Protein AF-A0A351SSW3-F1 (afdb_monomer_lite)

pLDDT: mean 85.05, std 9.31, range [46.06, 94.19]

Structure (mmCIF, N/CA/C/O backbone):
data_AF-A0A351SSW3-F1
#
_entry.id   AF-A0A351SSW3-F1
#
loop_
_atom_site.group_PDB
_atom_site.id
_atom_site.type_symbol
_atom_site.label_atom_id
_atom_site.label_alt_id
_atom_site.label_comp_id
_atom_site.label_asym_id
_atom_site.label_entity_id
_atom_site.label_seq_id
_atom_site.pdbx_PDB_ins_code
_atom_site.Cartn_x
_atom_site.Cartn_y
_atom_site.Cartn_z
_atom_site.occupancy
_atom_site.B_iso_or_equiv
_atom_site.auth_seq_id
_atom_site.auth_comp_id
_atom_site.auth_asym_id
_atom_site.auth_atom_id
_atom_site.pdbx_PDB_model_num
ATOM 1 N N . MET A 1 1 ? -22.941 20.858 10.326 1.00 46.06 1 MET A N 1
ATOM 2 C CA . MET A 1 1 ? -22.548 19.456 10.563 1.00 46.06 1 MET A CA 1
ATOM 3 C C . MET A 1 1 ? -21.084 19.365 10.178 1.00 46.06 1 MET A C 1
ATOM 5 O O . MET A 1 1 ? -20.783 19.436 8.994 1.00 46.06 1 MET A O 1
ATOM 9 N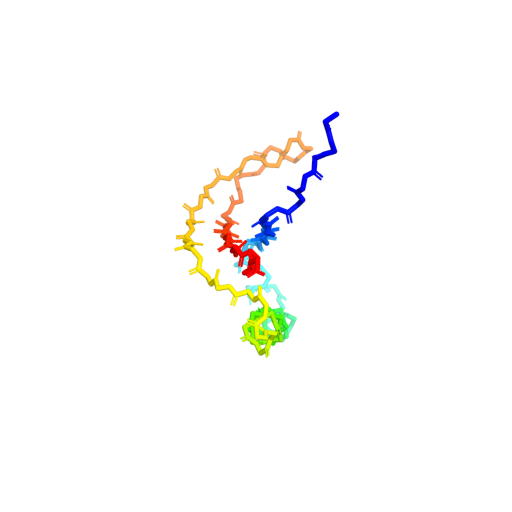 N . GLU A 1 2 ? -20.182 19.400 11.155 1.00 56.88 2 GLU A N 1
ATOM 10 C CA . GLU A 1 2 ? -18.741 19.338 10.887 1.00 56.88 2 GLU A CA 1
ATOM 11 C C . GLU A 1 2 ? -18.397 17.944 10.347 1.00 56.88 2 GLU A C 1
ATOM 13 O O . GLU A 1 2 ? -18.835 16.935 10.898 1.00 56.88 2 GLU A O 1
ATOM 18 N N . GLN A 1 3 ? -17.677 17.877 9.225 1.00 59.59 3 GLN A N 1
ATOM 19 C CA . GLN A 1 3 ? -17.183 16.610 8.691 1.00 59.59 3 GLN A CA 1
ATOM 20 C C . GLN A 1 3 ? -16.030 16.135 9.575 1.00 59.59 3 GLN A C 1
ATOM 22 O O . GLN A 1 3 ? -14.922 16.660 9.497 1.00 59.59 3 GLN A O 1
ATOM 27 N N . GLN A 1 4 ? -16.295 15.149 10.427 1.00 68.44 4 GLN A N 1
ATOM 28 C CA . GLN A 1 4 ? -15.260 14.515 11.231 1.00 68.44 4 GLN A CA 1
ATOM 29 C C . GLN A 1 4 ? -14.437 13.586 10.328 1.00 68.44 4 GLN A C 1
ATOM 31 O O . GLN A 1 4 ? -14.968 12.664 9.699 1.00 68.44 4 GLN A O 1
ATOM 36 N N . LEU A 1 5 ? -13.141 13.869 10.198 1.00 72.06 5 LEU A N 1
ATOM 37 C CA . LEU A 1 5 ? -12.218 13.015 9.456 1.00 72.06 5 LEU A CA 1
ATOM 38 C C . LEU A 1 5 ? -12.009 11.724 10.254 1.00 72.06 5 LEU A C 1
ATOM 40 O O . LEU A 1 5 ? -11.283 11.719 11.238 1.00 72.06 5 LEU A O 1
ATOM 44 N N . ASN A 1 6 ? -12.635 10.631 9.816 1.00 84.88 6 ASN A N 1
ATOM 45 C CA . ASN A 1 6 ? -12.578 9.339 10.515 1.00 84.88 6 ASN A CA 1
ATOM 46 C C . ASN A 1 6 ? -11.631 8.333 9.847 1.00 84.88 6 ASN A C 1
ATOM 48 O O . ASN A 1 6 ? -11.493 7.201 10.310 1.00 84.88 6 ASN A O 1
ATOM 52 N N . SER A 1 7 ? -10.992 8.707 8.735 1.00 87.69 7 SER A N 1
ATOM 53 C CA . SER A 1 7 ? -10.155 7.786 7.969 1.00 87.69 7 SER A CA 1
ATOM 54 C C . SER A 1 7 ? -9.056 8.478 7.175 1.00 87.69 7 SER A C 1
ATOM 56 O O . SER A 1 7 ? -9.270 9.557 6.625 1.00 87.69 7 SER A O 1
ATOM 58 N N . VAL A 1 8 ? -7.929 7.789 7.027 1.00 88.75 8 VAL A N 1
ATOM 59 C CA . VAL A 1 8 ? -6.804 8.164 6.167 1.00 88.75 8 VAL A CA 1
ATOM 60 C C . VAL A 1 8 ? -6.656 7.113 5.072 1.00 88.75 8 VAL A C 1
ATOM 62 O O . VAL A 1 8 ? -6.650 5.916 5.356 1.00 88.75 8 VAL A O 1
ATOM 65 N N . TYR A 1 9 ? -6.514 7.551 3.822 1.00 90.75 9 TYR A N 1
ATOM 66 C CA . TYR A 1 9 ? -6.229 6.679 2.683 1.00 90.75 9 TYR A CA 1
ATOM 67 C C . TYR A 1 9 ? -4.817 6.951 2.176 1.00 90.75 9 TYR A C 1
ATOM 69 O O . TYR A 1 9 ? -4.480 8.084 1.842 1.00 90.75 9 TYR A O 1
ATOM 77 N N . VAL A 1 10 ? -4.002 5.904 2.092 1.00 91.44 10 VAL A N 1
ATOM 78 C CA . VAL A 1 10 ? -2.647 5.965 1.541 1.00 91.44 10 VAL A CA 1
ATOM 79 C C . VAL A 1 10 ? -2.621 5.180 0.241 1.00 91.44 10 VAL A C 1
ATOM 81 O O . VAL A 1 10 ? -2.847 3.969 0.239 1.00 91.44 10 VAL A O 1
ATOM 84 N N . ILE A 1 11 ? -2.347 5.877 -0.860 1.00 90.44 11 ILE A N 1
ATOM 85 C CA . ILE A 1 11 ? -2.227 5.289 -2.194 1.00 90.44 11 ILE A CA 1
ATOM 86 C C . ILE A 1 11 ? -0.749 5.239 -2.566 1.00 90.44 11 ILE A C 1
ATOM 88 O O . ILE A 1 11 ? -0.091 6.270 -2.683 1.00 90.44 11 ILE A O 1
ATOM 92 N N . ILE A 1 12 ? -0.240 4.033 -2.783 1.00 90.56 12 ILE A N 1
ATOM 93 C CA . ILE A 1 12 ? 1.131 3.781 -3.219 1.00 90.56 12 ILE A CA 1
ATOM 94 C C . ILE A 1 12 ? 1.047 3.262 -4.647 1.00 90.56 12 ILE A C 1
ATOM 96 O O . ILE A 1 12 ? 0.506 2.185 -4.881 1.00 90.56 12 ILE A O 1
ATOM 100 N N . SER A 1 13 ? 1.540 4.043 -5.608 1.00 87.19 13 SER A N 1
ATOM 101 C CA . SER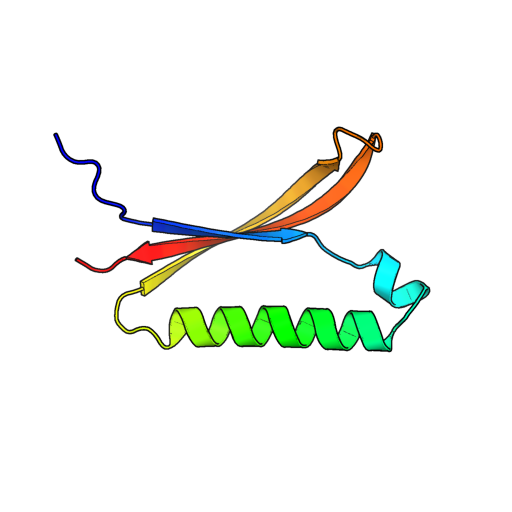 A 1 13 ? 1.689 3.565 -6.986 1.00 87.19 13 SER A CA 1
ATOM 102 C C . SER A 1 13 ? 2.896 2.647 -7.069 1.00 87.19 13 SER A C 1
ATOM 104 O O . SER A 1 13 ? 3.992 3.056 -6.686 1.00 87.19 13 SER A O 1
ATOM 106 N N . ASP A 1 14 ? 2.705 1.446 -7.598 1.00 81.75 14 ASP A N 1
ATOM 107 C CA . ASP A 1 14 ? 3.785 0.490 -7.766 1.00 81.75 14 ASP A CA 1
ATOM 108 C C . ASP A 1 14 ? 4.814 1.051 -8.755 1.00 81.75 14 ASP A C 1
ATOM 110 O O . ASP A 1 14 ? 4.497 1.616 -9.809 1.00 81.75 14 ASP A O 1
ATOM 114 N N . LYS A 1 15 ? 6.083 0.915 -8.378 1.00 81.38 15 LYS A N 1
ATOM 115 C CA . LYS A 1 15 ? 7.241 1.356 -9.155 1.00 81.38 15 LYS A CA 1
ATOM 116 C C . LYS A 1 15 ? 7.986 0.150 -9.717 1.00 81.38 15 LYS A C 1
ATOM 118 O O . LYS A 1 15 ? 9.204 0.166 -9.768 1.00 81.38 15 LYS A O 1
ATOM 123 N N . GLU A 1 16 ? 7.273 -0.892 -10.143 1.00 73.50 16 GLU A N 1
ATOM 124 C CA . GLU A 1 16 ? 7.887 -2.131 -10.654 1.00 73.50 16 GLU A CA 1
ATOM 125 C C . GLU A 1 16 ? 8.878 -1.853 -11.790 1.00 73.50 16 GLU A C 1
ATOM 127 O O . GLU A 1 16 ? 9.992 -2.358 -11.760 1.00 73.50 16 GLU A O 1
ATOM 132 N N . LEU A 1 17 ? 8.537 -0.937 -12.703 1.00 74.88 17 LEU A N 1
ATOM 133 C CA . LEU A 1 17 ? 9.432 -0.507 -13.784 1.00 74.88 17 LEU A CA 1
ATOM 134 C C . LEU A 1 17 ? 10.711 0.183 -13.286 1.00 74.88 17 LEU A C 1
ATOM 136 O O . LEU A 1 17 ? 11.713 0.177 -13.990 1.00 74.88 17 LEU A O 1
ATOM 140 N N . LEU A 1 18 ? 10.686 0.777 -12.086 1.00 77.81 18 LEU A N 1
ATOM 141 C CA . LEU A 1 18 ? 11.873 1.379 -11.484 1.00 77.81 18 LEU A CA 1
ATOM 142 C C . LEU A 1 18 ? 12.900 0.305 -11.136 1.00 77.81 18 L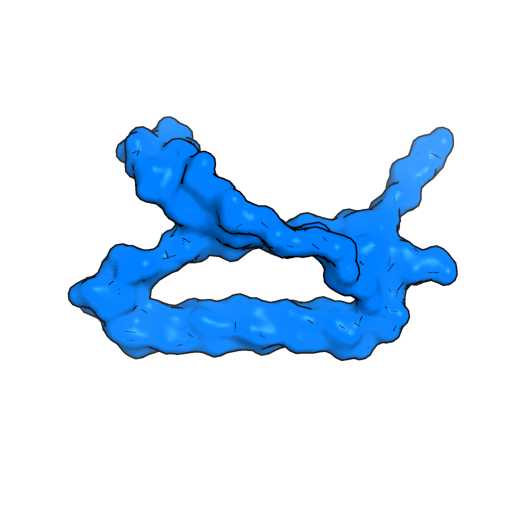EU A C 1
ATOM 144 O O . LEU A 1 18 ? 14.081 0.577 -11.250 1.00 77.81 18 LEU A O 1
ATOM 148 N N . ARG A 1 19 ? 12.474 -0.912 -10.770 1.00 79.94 19 ARG A N 1
ATOM 149 C CA . ARG A 1 19 ? 13.390 -2.014 -10.446 1.00 79.94 19 ARG A CA 1
ATOM 150 C C . ARG A 1 19 ? 14.308 -2.357 -11.617 1.00 79.94 19 ARG A C 1
ATOM 152 O O . ARG A 1 19 ? 15.485 -2.616 -11.394 1.00 79.94 19 ARG A O 1
ATOM 159 N N . ASP A 1 20 ? 13.761 -2.350 -12.829 1.00 84.00 20 ASP A N 1
ATOM 160 C CA . ASP A 1 20 ? 14.487 -2.732 -14.042 1.00 84.00 20 ASP A CA 1
ATOM 161 C C . ASP A 1 20 ? 15.417 -1.613 -14.538 1.00 84.00 20 ASP A C 1
ATOM 163 O O . ASP A 1 20 ? 16.395 -1.882 -15.233 1.00 84.00 20 ASP A O 1
ATOM 167 N N . THR A 1 21 ? 15.129 -0.356 -14.184 1.00 88.75 21 THR A N 1
ATOM 168 C CA . THR A 1 21 ? 15.930 0.813 -14.585 1.00 88.75 21 THR A CA 1
ATOM 169 C C . THR A 1 21 ? 16.924 1.276 -13.519 1.00 88.75 21 THR A C 1
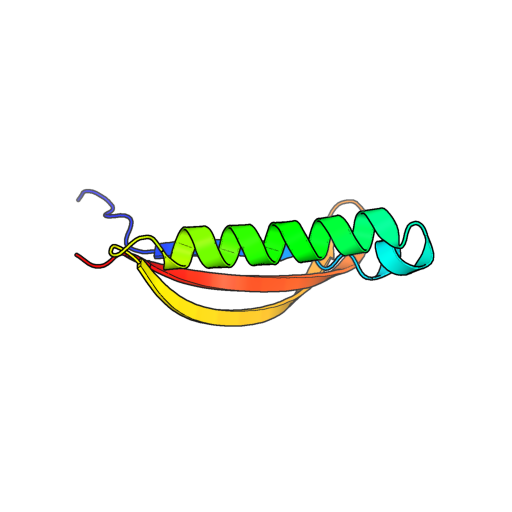ATOM 171 O O . THR A 1 21 ? 17.987 1.782 -13.860 1.00 88.75 21 THR A O 1
ATOM 174 N N . ASP A 1 22 ? 16.561 1.151 -12.243 1.00 89.38 22 ASP A N 1
ATOM 175 C CA . ASP A 1 22 ? 17.312 1.615 -11.075 1.00 89.38 22 ASP A CA 1
ATOM 176 C C . ASP A 1 22 ? 16.886 0.815 -9.827 1.00 89.38 22 ASP A C 1
ATOM 178 O O . ASP A 1 22 ? 15.950 1.153 -9.089 1.00 89.38 22 ASP A O 1
ATOM 182 N N . GLU A 1 23 ? 17.584 -0.298 -9.603 1.00 90.75 23 GLU A N 1
ATOM 183 C CA . GLU A 1 23 ? 17.294 -1.225 -8.511 1.00 90.75 23 GLU A CA 1
ATOM 184 C C . GLU A 1 23 ? 17.422 -0.565 -7.127 1.00 90.75 23 GLU A C 1
ATOM 186 O O . GLU A 1 23 ? 16.648 -0.882 -6.218 1.00 90.75 23 GLU A O 1
ATOM 191 N N . GLU A 1 24 ? 18.370 0.359 -6.953 1.00 93.12 24 GLU A N 1
ATOM 192 C CA . GLU A 1 24 ? 18.610 1.014 -5.666 1.00 93.12 24 GLU A CA 1
ATOM 193 C C . GLU A 1 24 ? 17.495 2.012 -5.350 1.00 93.12 24 GLU A C 1
ATOM 195 O O . GLU A 1 24 ? 16.933 1.983 -4.252 1.00 93.12 24 GLU A O 1
ATOM 200 N N . ALA A 1 25 ? 17.073 2.815 -6.331 1.00 89.81 25 ALA A N 1
ATOM 201 C CA . ALA A 1 25 ? 15.912 3.685 -6.174 1.00 89.81 25 ALA A CA 1
ATOM 202 C C . ALA A 1 25 ? 14.636 2.881 -5.866 1.00 89.81 25 ALA A C 1
ATOM 204 O O . ALA A 1 25 ? 13.827 3.287 -5.026 1.00 89.81 25 ALA A O 1
ATOM 205 N N . HIS A 1 26 ? 14.465 1.705 -6.480 1.00 90.31 26 HIS A N 1
ATOM 206 C CA . HIS A 1 26 ? 13.361 0.804 -6.149 1.00 90.31 26 HIS A CA 1
ATOM 207 C C . HIS A 1 26 ? 13.447 0.271 -4.708 1.00 90.31 26 HIS A C 1
ATOM 209 O O . HIS A 1 26 ? 12.441 0.274 -3.994 1.00 90.31 26 HIS A O 1
ATOM 215 N N . LYS A 1 27 ? 14.629 -0.147 -4.236 1.00 91.06 27 LYS A N 1
ATOM 216 C CA . LYS A 1 27 ? 14.827 -0.581 -2.839 1.00 91.06 27 LYS A CA 1
ATOM 217 C C . LYS A 1 27 ? 14.511 0.536 -1.850 1.00 91.06 27 LYS A C 1
ATOM 219 O O . LYS A 1 27 ? 13.804 0.292 -0.870 1.00 91.06 27 LYS A O 1
ATOM 224 N N . GLN A 1 28 ? 14.979 1.753 -2.118 1.00 93.12 28 GLN A N 1
ATOM 225 C CA . GLN A 1 28 ? 14.684 2.917 -1.284 1.00 93.12 28 GLN A CA 1
ATOM 226 C C . GLN A 1 28 ? 13.190 3.238 -1.268 1.00 93.12 28 GLN A C 1
ATOM 228 O O . GLN A 1 28 ? 12.633 3.480 -0.201 1.00 93.12 28 GLN A O 1
ATOM 233 N N . PHE A 1 29 ? 12.513 3.152 -2.414 1.00 91.44 29 PHE A N 1
ATOM 234 C CA . PHE A 1 29 ? 11.064 3.312 -2.490 1.00 91.44 29 PHE A CA 1
ATOM 235 C C . PHE A 1 29 ? 10.323 2.284 -1.622 1.00 91.44 29 PHE A C 1
ATOM 237 O O . PHE A 1 29 ? 9.479 2.652 -0.804 1.00 91.44 29 PHE A O 1
ATOM 244 N N . VAL A 1 30 ? 10.668 0.997 -1.738 1.00 90.88 30 VAL A N 1
ATOM 245 C CA . VAL A 1 30 ? 10.063 -0.060 -0.911 1.00 90.88 30 VAL A CA 1
ATOM 246 C C . VAL A 1 30 ? 10.319 0.199 0.576 1.00 90.88 30 VAL A C 1
ATOM 248 O O . VAL A 1 30 ? 9.395 0.090 1.383 1.00 90.88 30 VAL A O 1
ATOM 251 N N . LYS A 1 31 ? 11.540 0.599 0.946 1.00 93.50 31 LYS A N 1
ATOM 252 C CA . LYS A 1 31 ? 11.886 0.953 2.327 1.00 93.50 31 LYS A CA 1
ATOM 253 C C . LYS A 1 31 ? 11.021 2.107 2.848 1.00 93.50 31 LYS A C 1
ATOM 255 O O . LYS A 1 31 ? 10.364 1.931 3.870 1.00 93.50 31 LYS A O 1
ATOM 260 N N . LEU A 1 32 ? 10.928 3.209 2.105 1.00 93.31 32 LEU A N 1
ATOM 261 C CA . LEU A 1 32 ? 10.116 4.380 2.459 1.00 93.31 32 LEU A CA 1
ATOM 262 C C . LEU A 1 32 ? 8.638 4.024 2.653 1.00 93.31 32 LEU A C 1
ATOM 264 O O . LEU A 1 32 ? 8.014 4.448 3.622 1.00 93.31 32 LEU A O 1
ATOM 268 N N . THR A 1 33 ? 8.064 3.21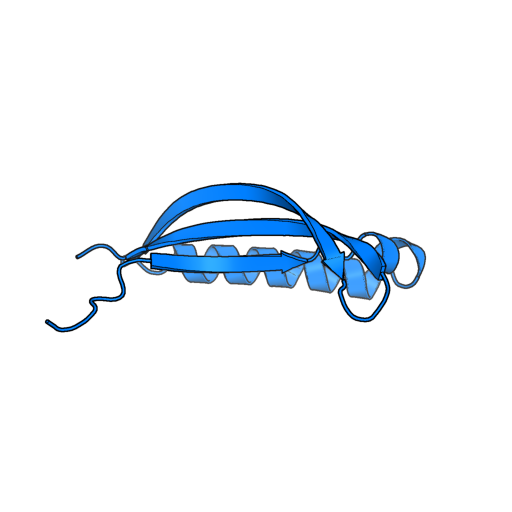0 1.762 1.00 91.25 33 THR A N 1
ATOM 269 C CA . THR A 1 33 ? 6.656 2.792 1.897 1.00 91.25 33 THR A CA 1
ATOM 270 C C . THR A 1 33 ? 6.414 1.950 3.150 1.00 91.25 33 THR A C 1
ATOM 272 O O . THR A 1 33 ? 5.365 2.073 3.787 1.00 91.25 33 THR A O 1
ATOM 275 N N . ARG A 1 34 ? 7.387 1.114 3.532 1.00 91.06 34 ARG A N 1
ATOM 276 C CA . ARG A 1 34 ? 7.328 0.308 4.752 1.00 91.06 34 ARG A CA 1
ATOM 277 C C . ARG A 1 34 ? 7.470 1.170 6.002 1.00 91.06 34 ARG A C 1
ATOM 279 O O . ARG A 1 34 ? 6.712 0.960 6.944 1.00 91.06 34 ARG A O 1
ATOM 286 N N . GLU A 1 35 ? 8.406 2.114 6.002 1.00 94.12 35 GLU A N 1
ATOM 287 C CA . GLU A 1 35 ? 8.619 3.058 7.105 1.00 94.12 35 GLU A CA 1
ATOM 288 C C . GLU A 1 35 ? 7.367 3.906 7.334 1.00 94.12 35 GLU A C 1
ATOM 290 O O . GLU A 1 35 ? 6.831 3.894 8.438 1.00 94.12 35 GLU A O 1
ATOM 295 N N . LEU A 1 36 ? 6.788 4.482 6.274 1.00 90.56 36 LEU A N 1
ATOM 296 C CA . LEU A 1 36 ? 5.519 5.211 6.352 1.00 90.56 36 LEU A CA 1
ATOM 297 C C . LEU A 1 36 ? 4.389 4.353 6.945 1.00 90.56 36 LEU A C 1
ATOM 299 O O . LEU A 1 36 ? 3.626 4.815 7.790 1.00 90.56 36 LEU A O 1
ATOM 303 N N . HIS A 1 37 ? 4.265 3.089 6.521 1.00 88.56 37 HIS A N 1
ATOM 304 C CA . HIS A 1 37 ? 3.256 2.182 7.076 1.00 88.56 37 HIS A CA 1
ATOM 305 C C . HIS A 1 37 ? 3.456 1.956 8.578 1.00 88.56 37 HIS A C 1
ATOM 307 O O . HIS A 1 37 ? 2.486 1.937 9.335 1.00 88.56 37 HIS A O 1
ATOM 313 N N . GLN A 1 38 ? 4.706 1.781 9.008 1.00 90.12 38 GLN A N 1
ATOM 314 C CA . GLN A 1 38 ? 5.038 1.586 10.413 1.00 90.12 38 GLN A CA 1
ATOM 315 C C . GLN A 1 38 ? 4.789 2.846 11.237 1.00 90.12 38 GLN A C 1
ATOM 317 O O . GLN A 1 38 ? 4.183 2.733 12.296 1.00 90.12 38 GLN A O 1
ATOM 322 N N . GLU A 1 39 ? 5.178 4.022 10.751 1.00 90.75 39 GLU A N 1
ATOM 323 C CA . GLU A 1 39 ? 4.927 5.301 11.424 1.00 90.75 39 GLU A CA 1
ATOM 324 C C . GLU A 1 39 ? 3.428 5.545 11.625 1.00 90.75 39 GLU A C 1
ATOM 326 O O . GLU A 1 39 ? 2.996 5.907 12.719 1.00 90.75 39 GLU A O 1
ATOM 331 N N . ILE A 1 40 ? 2.612 5.258 10.605 1.00 87.00 40 ILE A N 1
ATOM 332 C CA . ILE A 1 40 ? 1.153 5.352 10.722 1.00 87.00 40 ILE A CA 1
ATOM 333 C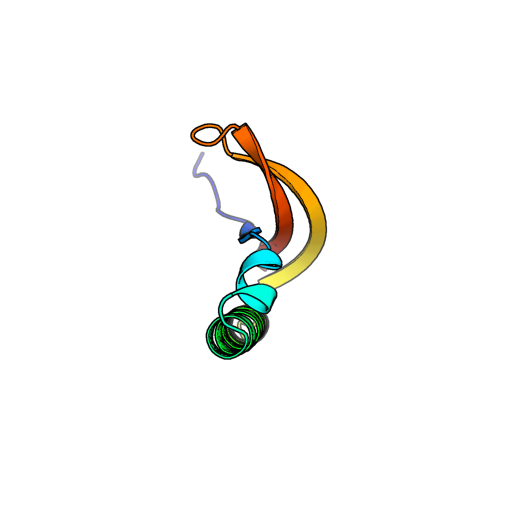 C . ILE A 1 40 ? 0.651 4.392 11.804 1.00 87.00 40 ILE A C 1
ATOM 335 O O . ILE A 1 40 ? -0.110 4.802 12.671 1.00 87.00 40 ILE A O 1
ATOM 339 N N . LEU A 1 41 ? 1.088 3.130 11.799 1.00 85.31 41 LEU A N 1
ATOM 340 C CA . LEU A 1 41 ? 0.650 2.135 12.785 1.00 85.31 41 LEU A CA 1
ATOM 341 C C . LEU A 1 41 ? 1.178 2.376 14.208 1.00 85.31 41 LEU A C 1
ATOM 343 O O . LEU A 1 41 ? 0.566 1.897 15.160 1.00 85.31 41 LEU A O 1
ATOM 347 N N . GLN A 1 42 ? 2.297 3.083 14.367 1.00 87.62 42 GLN A N 1
ATOM 348 C CA . GLN A 1 42 ? 2.816 3.484 15.677 1.00 87.62 42 GLN A CA 1
ATOM 349 C C . GLN A 1 42 ? 1.939 4.548 16.343 1.00 87.62 42 GLN A C 1
ATOM 351 O O . GLN A 1 42 ? 1.937 4.656 17.570 1.00 87.62 42 GLN A O 1
ATOM 356 N N . SER A 1 43 ? 1.156 5.299 15.565 1.00 81.44 43 SER A N 1
ATOM 357 C CA . SER A 1 43 ? 0.123 6.162 16.125 1.00 81.44 43 SER A CA 1
ATOM 358 C C . SER A 1 43 ? -0.969 5.305 16.770 1.00 81.44 43 SER A C 1
ATOM 360 O O . SER A 1 43 ? -1.696 4.572 16.100 1.00 81.44 43 SER A O 1
ATOM 362 N N . SER A 1 44 ? -1.133 5.427 18.090 1.00 71.62 44 SER A N 1
ATOM 363 C CA . SER A 1 44 ? -2.188 4.738 18.853 1.00 71.62 44 SER A CA 1
ATOM 364 C C . SER A 1 44 ? -3.606 5.108 18.396 1.00 71.62 44 SER A C 1
ATOM 366 O O . SER A 1 44 ? -4.567 4.396 18.705 1.00 71.62 44 SER A O 1
ATOM 368 N N . LEU A 1 45 ? -3.718 6.203 17.640 1.00 83.00 45 LEU A N 1
ATOM 369 C CA . LEU A 1 45 ? -4.954 6.790 17.150 1.00 83.00 45 LEU A CA 1
ATOM 370 C C . LEU A 1 45 ? -5.466 6.148 15.867 1.00 83.00 45 LEU A C 1
ATOM 372 O O . LEU A 1 45 ? -6.541 6.528 15.425 1.00 83.00 45 LEU A O 1
ATOM 376 N N . VAL A 1 46 ? -4.745 5.218 15.238 1.00 87.19 46 VAL A N 1
ATOM 377 C CA . VAL A 1 46 ? -5.208 4.630 13.976 1.00 87.19 46 VAL A CA 1
ATOM 378 C C . VAL A 1 46 ? -5.182 3.111 13.982 1.00 87.19 46 VAL A C 1
ATOM 380 O O . VAL A 1 46 ? -4.485 2.452 14.750 1.00 87.19 46 VAL A O 1
ATOM 383 N N . THR A 1 47 ? -6.000 2.508 13.129 1.00 89.75 47 THR A N 1
ATOM 384 C CA . THR A 1 47 ? -5.981 1.065 12.879 1.00 89.75 47 THR A CA 1
ATOM 385 C C . THR A 1 47 ? -6.187 0.813 11.401 1.00 89.75 47 THR A C 1
ATOM 387 O O . THR A 1 47 ? -7.041 1.434 10.770 1.00 89.75 47 THR A O 1
ATOM 390 N N . LYS A 1 48 ? -5.378 -0.086 10.836 1.00 90.44 48 LYS A N 1
ATOM 391 C CA . LYS A 1 48 ? -5.541 -0.515 9.449 1.00 90.44 48 LYS A CA 1
ATOM 392 C C . LYS A 1 48 ? -6.896 -1.196 9.295 1.00 90.44 48 LYS A C 1
ATOM 394 O O . LYS A 1 48 ? -7.212 -2.120 10.034 1.00 90.44 48 LYS A O 1
ATOM 399 N N . ASP A 1 49 ? -7.651 -0.743 8.309 1.00 93.50 49 ASP A N 1
ATOM 400 C CA . ASP A 1 49 ? -8.968 -1.270 7.977 1.00 93.50 49 ASP A CA 1
ATOM 401 C C . ASP A 1 49 ? -8.844 -2.306 6.861 1.00 93.50 49 ASP A C 1
ATOM 403 O O . ASP A 1 49 ? -9.003 -3.504 7.080 1.00 93.50 49 ASP A O 1
ATOM 407 N N . PHE A 1 50 ? -8.415 -1.859 5.679 1.00 92.88 50 PHE A N 1
ATOM 408 C CA . PHE A 1 50 ? -8.173 -2.732 4.541 1.00 92.88 50 PHE A CA 1
ATOM 409 C C . PHE A 1 50 ? -6.978 -2.270 3.716 1.00 92.88 50 PHE A C 1
ATOM 411 O O . PHE A 1 50 ? -6.514 -1.130 3.806 1.00 92.88 50 PHE A O 1
ATOM 418 N N . SER A 1 51 ? -6.497 -3.175 2.869 1.00 93.69 51 SER A N 1
ATOM 419 C CA . SER A 1 51 ? -5.558 -2.868 1.798 1.00 93.69 51 SER A CA 1
ATOM 420 C C . SER A 1 51 ? -6.043 -3.530 0.517 1.00 93.69 51 SER A C 1
ATOM 422 O O . SER A 1 51 ? -6.344 -4.723 0.517 1.00 93.69 51 SER A O 1
ATOM 424 N N . LEU A 1 52 ? -6.154 -2.747 -0.551 1.00 94.00 52 LEU A N 1
ATOM 425 C CA . LEU A 1 52 ? -6.640 -3.187 -1.848 1.00 94.00 52 LEU A CA 1
ATOM 426 C C . LEU A 1 52 ? -5.606 -2.855 -2.918 1.00 94.00 52 LEU A C 1
ATOM 428 O O . LEU A 1 52 ? -5.208 -1.700 -3.073 1.00 94.00 52 LEU A O 1
ATOM 432 N N . ARG A 1 53 ? -5.217 -3.868 -3.690 1.00 92.75 53 ARG A N 1
ATOM 433 C CA . ARG A 1 53 ? -4.461 -3.686 -4.929 1.00 92.75 53 ARG A CA 1
ATOM 434 C C . ARG A 1 53 ? -5.418 -3.415 -6.081 1.00 92.75 53 ARG A C 1
ATOM 436 O O . ARG A 1 53 ? -6.415 -4.115 -6.232 1.00 92.75 53 ARG A O 1
ATOM 443 N N . PHE A 1 54 ? -5.108 -2.412 -6.889 1.00 89.62 54 PHE A N 1
ATOM 444 C CA . PHE A 1 54 ? -5.898 -2.023 -8.048 1.00 89.62 54 PHE A CA 1
ATOM 445 C C . PHE A 1 54 ? -4.989 -1.571 -9.190 1.00 89.62 54 PHE A C 1
ATOM 447 O O . PHE A 1 54 ? -3.859 -1.138 -8.976 1.00 89.62 54 PHE A O 1
ATOM 454 N N . SER A 1 55 ? -5.490 -1.671 -10.418 1.00 88.75 55 SER A N 1
ATOM 455 C CA . SER A 1 55 ? -4.853 -1.062 -11.582 1.00 88.75 55 SER A CA 1
ATOM 456 C C . SER A 1 55 ? -5.572 0.234 -11.931 1.00 88.75 55 SER A C 1
ATOM 458 O O . SER A 1 55 ? -6.791 0.223 -12.105 1.00 88.75 55 SER A O 1
ATOM 460 N N . CYS A 1 56 ? -4.839 1.327 -12.090 1.00 81.69 56 CYS A N 1
ATOM 461 C CA . CYS A 1 56 ? -5.356 2.580 -12.624 1.00 81.69 56 CYS A CA 1
ATOM 462 C C . CYS A 1 56 ? -4.700 2.897 -13.967 1.00 81.69 56 CYS A C 1
ATOM 464 O O . CYS A 1 56 ? -3.612 2.419 -14.283 1.00 81.69 56 CYS A O 1
ATOM 466 N N . VAL A 1 57 ? -5.380 3.691 -14.785 1.00 82.94 57 VAL A N 1
ATOM 467 C CA . VAL A 1 57 ? -4.782 4.257 -15.991 1.00 82.94 57 VAL A CA 1
ATOM 468 C C . VAL A 1 57 ? -4.328 5.659 -15.635 1.00 82.94 57 VAL A C 1
ATOM 470 O O . VAL A 1 57 ? -5.132 6.456 -15.159 1.00 82.94 57 VAL A O 1
ATOM 473 N N . ASP A 1 58 ? -3.045 5.943 -15.838 1.00 74.31 58 ASP A N 1
ATOM 474 C CA . ASP A 1 58 ? -2.526 7.303 -15.758 1.00 74.31 58 ASP A CA 1
ATOM 475 C C . ASP A 1 58 ? -3.241 8.143 -16.831 1.00 74.31 58 ASP A C 1
ATOM 477 O O . ASP A 1 58 ? -3.046 7.876 -18.021 1.00 74.31 58 ASP A O 1
ATOM 481 N N . PRO A 1 59 ? -4.075 9.127 -16.452 1.00 74.50 59 PRO A N 1
ATOM 482 C CA . PRO A 1 59 ? -4.880 9.874 -17.412 1.00 74.50 59 PRO A CA 1
ATOM 483 C C . PRO A 1 59 ? -4.031 10.737 -18.354 1.00 74.50 59 PRO A C 1
ATOM 485 O O . PRO A 1 59 ? -4.512 11.103 -19.421 1.00 74.50 59 PRO A O 1
ATOM 488 N N . GLN A 1 60 ? -2.778 11.045 -18.001 1.00 76.88 60 GLN A N 1
ATOM 489 C CA . GLN A 1 60 ? -1.875 11.827 -18.848 1.00 76.88 60 GLN A CA 1
ATOM 490 C C . GLN A 1 60 ? -1.081 10.945 -19.813 1.00 76.88 60 GLN A C 1
ATOM 492 O O . GLN A 1 60 ? -0.824 11.341 -20.946 1.00 76.88 60 GLN A O 1
ATOM 497 N N . GLN A 1 61 ? -0.670 9.754 -19.371 1.00 76.94 61 GLN A N 1
ATOM 498 C CA . GLN A 1 61 ? 0.212 8.880 -20.156 1.00 76.94 61 GLN A CA 1
ATOM 499 C C . GLN A 1 61 ? -0.515 7.706 -20.825 1.00 76.94 61 GLN A C 1
ATOM 501 O O . GLN A 1 61 ? 0.100 6.979 -21.602 1.00 76.94 61 GLN A O 1
ATOM 506 N N . GLY A 1 62 ? -1.780 7.450 -20.474 1.00 79.25 62 GLY A N 1
ATOM 507 C CA . GLY A 1 62 ? -2.539 6.270 -20.907 1.00 79.25 62 GLY A CA 1
ATOM 508 C C . GLY A 1 62 ? -1.967 4.940 -20.396 1.00 79.25 62 GLY A C 1
ATOM 509 O O . GLY A 1 62 ? -2.423 3.865 -20.783 1.00 79.25 62 GLY A O 1
ATOM 510 N N . ARG A 1 63 ? -0.946 4.987 -19.532 1.00 79.38 63 ARG A N 1
ATOM 511 C CA . ARG A 1 63 ? -0.237 3.805 -19.039 1.00 79.38 63 ARG A CA 1
ATOM 512 C C . ARG A 1 63 ? -1.006 3.187 -17.884 1.00 79.38 63 ARG A C 1
ATOM 514 O O . ARG A 1 63 ? -1.339 3.878 -16.921 1.00 79.38 63 ARG A O 1
ATOM 521 N N . LYS A 1 64 ? -1.236 1.874 -17.956 1.00 80.50 64 LYS A N 1
ATOM 522 C CA . LYS A 1 64 ? -1.715 1.103 -16.806 1.00 80.50 64 LYS A CA 1
ATOM 523 C C . LYS A 1 64 ? -0.634 1.110 -15.728 1.00 80.50 64 LYS A C 1
ATOM 525 O O . LYS A 1 64 ? 0.526 0.821 -16.012 1.00 80.50 64 LYS A O 1
ATOM 530 N N . ARG A 1 65 ? -1.024 1.442 -14.505 1.00 82.94 65 ARG A N 1
ATOM 531 C CA . ARG A 1 65 ? -0.186 1.397 -13.311 1.00 82.94 65 ARG A CA 1
ATOM 532 C C . ARG A 1 65 ? -0.876 0.534 -12.274 1.00 82.94 65 ARG A C 1
ATOM 534 O O . ARG A 1 65 ? -2.090 0.624 -12.103 1.00 82.94 65 ARG A O 1
ATOM 541 N N . LEU A 1 66 ? -0.103 -0.305 -11.602 1.00 87.56 66 LEU A N 1
ATOM 542 C CA . LEU A 1 66 ? -0.565 -0.984 -10.403 1.00 87.56 66 LEU A CA 1
ATOM 543 C C . LEU A 1 66 ? -0.397 -0.039 -9.215 1.00 87.56 66 LEU A C 1
ATOM 545 O O . LEU A 1 66 ? 0.495 0.811 -9.194 1.00 87.56 66 LEU A O 1
ATOM 549 N N . ALA A 1 67 ? -1.306 -0.134 -8.260 1.00 90.25 67 ALA A N 1
ATOM 550 C CA . ALA A 1 67 ? -1.270 0.645 -7.044 1.00 90.25 67 ALA A CA 1
ATOM 551 C C . ALA A 1 67 ? -1.905 -0.136 -5.897 1.00 90.25 67 ALA A C 1
ATOM 553 O O . ALA A 1 67 ? -2.775 -0.989 -6.087 1.00 90.25 67 ALA A O 1
ATOM 554 N N . THR A 1 68 ? -1.496 0.202 -4.683 1.00 91.94 68 THR A N 1
ATOM 555 C CA . THR A 1 68 ? -2.096 -0.297 -3.451 1.00 91.94 68 THR A CA 1
ATOM 556 C C . THR A 1 68 ? -2.726 0.869 -2.703 1.00 91.94 68 THR A C 1
ATOM 558 O O . THR A 1 68 ? -2.053 1.850 -2.397 1.00 91.94 68 THR A O 1
ATOM 561 N N . CYS A 1 69 ? -4.016 0.767 -2.395 1.00 93.12 69 CYS A N 1
ATOM 562 C CA . CYS A 1 69 ? -4.718 1.683 -1.505 1.00 93.12 69 CYS A CA 1
ATOM 563 C C . CYS A 1 69 ? -4.861 1.018 -0.138 1.00 93.12 69 CYS A C 1
ATOM 565 O O . CYS A 1 69 ? -5.436 -0.064 -0.030 1.00 93.12 69 CYS A O 1
ATOM 567 N N . THR A 1 70 ? -4.347 1.657 0.906 1.00 94.19 70 THR A N 1
ATOM 568 C CA . THR A 1 70 ? -4.530 1.213 2.288 1.00 94.19 70 THR A CA 1
ATOM 569 C C . THR A 1 70 ? -5.338 2.250 3.046 1.00 94.19 70 THR A C 1
ATOM 571 O O . THR A 1 70 ? -4.960 3.420 3.081 1.00 94.19 70 THR A O 1
ATOM 574 N N . ARG A 1 71 ? -6.440 1.813 3.658 1.00 93.81 71 ARG A N 1
ATOM 575 C CA . ARG A 1 71 ? -7.270 2.645 4.528 1.00 93.81 71 ARG A CA 1
ATOM 576 C C . ARG A 1 71 ? -6.914 2.392 5.987 1.00 93.81 71 ARG A C 1
ATOM 578 O O . ARG A 1 71 ? -6.784 1.241 6.406 1.00 93.81 71 ARG A O 1
ATOM 585 N N . TYR A 1 72 ? -6.842 3.465 6.760 1.00 92.56 72 TYR A N 1
ATOM 586 C CA . TYR A 1 72 ? -6.753 3.443 8.215 1.00 92.56 72 TYR A CA 1
ATOM 587 C C . TYR A 1 72 ? -7.945 4.199 8.788 1.00 92.56 72 TYR A C 1
ATOM 589 O O . TYR A 1 72 ? -8.311 5.248 8.259 1.00 92.56 72 TYR A O 1
ATOM 597 N N . LEU A 1 73 ? -8.543 3.677 9.852 1.00 91.12 73 LEU A N 1
ATOM 598 C CA . LEU A 1 73 ? -9.563 4.371 10.634 1.00 91.12 73 LEU A CA 1
ATOM 599 C C . LEU A 1 73 ? -8.906 5.097 11.797 1.00 91.12 73 LEU A C 1
ATOM 601 O O . LEU A 1 73 ? -7.991 4.550 12.413 1.00 91.12 73 LEU A O 1
ATOM 605 N N . ILE A 1 74 ? -9.389 6.299 12.095 1.00 88.00 74 ILE A N 1
ATOM 606 C CA . ILE A 1 74 ? -8.987 7.061 13.274 1.00 88.00 74 ILE A CA 1
ATOM 607 C C . ILE A 1 74 ? -9.871 6.610 14.440 1.00 88.00 74 ILE A C 1
ATOM 609 O O . ILE A 1 74 ? -11.097 6.631 14.335 1.00 88.00 74 ILE A O 1
ATOM 613 N N . LYS A 1 75 ? -9.254 6.158 15.531 1.00 76.75 75 LYS A N 1
ATOM 614 C CA . LYS A 1 75 ? -9.942 5.830 16.779 1.00 76.75 75 LYS A CA 1
ATOM 615 C C . LYS A 1 75 ? -10.434 7.128 17.411 1.00 76.75 75 LYS A C 1
ATOM 617 O O . LYS A 1 75 ? -9.643 8.049 17.610 1.00 76.75 75 LYS A O 1
ATOM 622 N N . SER A 1 76 ? -11.738 7.180 17.662 1.00 66.50 76 SER A N 1
ATOM 623 C CA . SER A 1 76 ? -12.402 8.245 18.418 1.00 66.50 76 SER A CA 1
ATOM 624 C C . SER A 1 76 ? -12.122 8.125 19.910 1.00 66.50 76 SER A C 1
ATOM 626 O O . SER A 1 76 ? -11.984 6.973 20.383 1.00 66.50 76 SER A O 1
#

Secondary structure (DSSP, 8-state):
------EEEEEEE--HHHHHH-HHHHHHHHHHHHHHHHHHHHSTTEEEEEEEEEEEE-TTT--EEEEEEEEEEEP-

Foldseek 3Di:
DDPDPFKDKDKFWDPPVCCVVPVVVNVVSVVVVVVVVVVQVVPPQKDWDDKDWDWDQPPVPRDIIIMIMTMITGHD

Sequence (76 aa):
MEQQLNSVYVIISDKELLRDTDEEAHKQFVKLTRELHQEILQSSLVTKDFSLRFSCVDPQQGRKRLATCTRYLIKS

Radius of gyration: 15.1 Å; chains: 1; bounding box: 41×23×40 Å